Protein AF-A0A843JXL4-F1 (afdb_monomer_lite)

pLDDT: mean 78.59, std 21.65, range [36.47, 98.56]

Foldseek 3Di:
DDDDDDDDPDPPVPVVVVVVVVVVVVVPVVVDDDDDDDPDPPPLPFADPVNLVVLCCVPPVVPLPDADKDKDKDPDWDAAQKWKAFPDDDPVDDGDIDGRNHTWIWMKIGRPVVDDFFDWIKIWTQHRRPRDIDIDIGRHDMDIGDDCCPDPVSVVPPPDDDDDD

Secondary structure (DSSP, 8-state):
-------SSSSSSSSSSSTTTTTHHHHHTTS--------------PPPHHHHHHHHIIIIITT--SS--EEEE-SSPBPTT-EEEESS--TTS----EE-SS-EEEEEEES-TT-SSS--EEEEEEETTT--EEEEEESS-EEEE--S--SHHHHT-TTS-----

Radius of gyration: 29.19 Å; chains: 1; bounding box: 85×47×89 Å

Sequence (165 aa):
MLAKRVGYHRHLLALCAIALTAFFFIILANSVQASDSVNGSLNQTLMTKEDAAQMMIATVAVDINDSSFRMHQYPALIDAGSKVRQAVTDESKASEYLACERQSWLFFIDLSPGAHFAHPAIIALLDAVSGDIKSMDAEWWPVIEVPVFDSTAKRQDPSMIVFER

Structure (mmCIF, N/CA/C/O backbone):
data_AF-A0A843JXL4-F1
#
_entry.id   AF-A0A843JXL4-F1
#
loop_
_atom_site.group_PDB
_atom_site.id
_atom_site.type_symbol
_atom_site.label_atom_id
_atom_site.label_alt_id
_atom_site.label_comp_id
_atom_site.label_asym_id
_atom_site.label_entity_id
_atom_site.label_seq_id
_atom_site.pdbx_PDB_ins_code
_atom_site.Cartn_x
_atom_site.Cartn_y
_atom_site.Cartn_z
_atom_site.occupancy
_atom_site.B_iso_or_equiv
_atom_site.auth_seq_id
_atom_site.auth_comp_id
_atom_site.auth_asym_id
_atom_site.auth_atom_id
_atom_site.pdbx_PDB_model_num
ATOM 1 N N . MET A 1 1 ? 59.464 -12.124 67.707 1.00 44.28 1 MET A N 1
ATOM 2 C CA . MET A 1 1 ? 58.178 -12.282 68.424 1.00 44.28 1 MET A CA 1
ATOM 3 C C . MET A 1 1 ? 57.785 -10.936 69.015 1.00 44.28 1 MET A C 1
ATOM 5 O O . MET A 1 1 ? 58.493 -10.499 69.906 1.00 44.28 1 MET A O 1
ATOM 9 N N . LEU A 1 2 ? 56.733 -10.291 68.487 1.00 36.47 2 LEU A N 1
ATOM 10 C CA . LEU A 1 2 ? 55.736 -9.432 69.165 1.00 36.47 2 LEU A CA 1
ATOM 11 C C . LEU A 1 2 ? 54.936 -8.631 68.109 1.00 36.47 2 LEU A C 1
ATOM 13 O O . LEU A 1 2 ? 55.558 -7.923 67.332 1.00 36.47 2 LEU A O 1
ATOM 17 N N . ALA A 1 3 ? 53.595 -8.754 68.161 1.00 40.97 3 ALA A N 1
ATOM 18 C CA . ALA A 1 3 ? 52.535 -7.723 68.016 1.00 40.97 3 ALA A CA 1
ATOM 19 C C . ALA A 1 3 ? 52.523 -6.770 66.781 1.00 40.97 3 ALA A C 1
ATOM 21 O O . ALA A 1 3 ? 53.557 -6.412 66.257 1.00 40.97 3 ALA A O 1
ATOM 22 N N . LYS A 1 4 ? 51.423 -6.204 66.253 1.00 40.34 4 LYS A N 1
ATOM 23 C CA . LYS A 1 4 ? 49.976 -6.092 66.563 1.00 40.34 4 LYS A CA 1
ATOM 24 C C . LYS A 1 4 ? 49.310 -5.502 65.285 1.00 40.34 4 LYS A C 1
ATOM 26 O O . LYS A 1 4 ? 49.823 -4.534 64.751 1.00 40.34 4 LYS A O 1
ATOM 31 N N . ARG A 1 5 ? 48.315 -6.169 64.683 1.00 43.41 5 ARG A N 1
ATOM 32 C CA . ARG A 1 5 ? 46.873 -5.824 64.521 1.00 43.41 5 ARG A CA 1
ATOM 33 C C . ARG A 1 5 ? 46.458 -4.369 64.152 1.00 43.41 5 ARG A C 1
ATOM 35 O O . ARG A 1 5 ? 46.910 -3.426 64.785 1.00 43.41 5 ARG A O 1
ATOM 42 N N . VAL A 1 6 ? 45.384 -4.304 63.335 1.00 43.50 6 VAL A N 1
ATOM 43 C CA . VAL A 1 6 ? 44.392 -3.209 63.090 1.00 43.50 6 VAL A CA 1
ATOM 44 C C . VAL A 1 6 ? 44.762 -2.260 61.934 1.00 43.50 6 VAL A C 1
ATOM 46 O O . VAL A 1 6 ? 45.876 -1.777 61.889 1.00 43.50 6 VAL A O 1
ATOM 49 N N . GLY A 1 7 ? 43.930 -1.907 60.950 1.00 48.94 7 GLY A N 1
ATOM 50 C CA . GLY A 1 7 ? 42.518 -2.136 60.643 1.00 48.94 7 GLY A CA 1
ATOM 51 C C . GLY A 1 7 ? 42.108 -1.073 59.610 1.00 48.94 7 GLY A C 1
ATOM 52 O O . GLY A 1 7 ? 42.140 0.104 59.931 1.00 48.94 7 GLY A O 1
ATOM 53 N N . TYR A 1 8 ? 41.773 -1.462 58.374 1.00 46.91 8 TYR A N 1
ATOM 54 C CA . TYR A 1 8 ? 41.470 -0.502 57.290 1.00 46.91 8 TYR A CA 1
ATOM 55 C C . TYR A 1 8 ? 40.399 -0.999 56.302 1.00 46.91 8 TYR A C 1
ATOM 57 O O . TYR A 1 8 ? 40.371 -0.601 55.146 1.00 46.91 8 TYR A O 1
ATOM 65 N N . HIS A 1 9 ? 39.486 -1.874 56.740 1.00 47.12 9 HIS A N 1
ATOM 66 C CA . HIS A 1 9 ? 38.485 -2.469 55.837 1.00 47.12 9 HIS A CA 1
ATOM 67 C C . HIS A 1 9 ? 37.020 -2.187 56.175 1.00 47.12 9 HIS A C 1
ATOM 69 O O . HIS A 1 9 ? 36.136 -2.704 55.501 1.00 47.12 9 HIS A O 1
ATOM 75 N N . ARG A 1 10 ? 36.721 -1.344 57.171 1.00 48.38 10 ARG A N 1
ATOM 76 C CA . ARG A 1 10 ? 35.326 -1.138 57.614 1.00 48.38 10 ARG A CA 1
ATOM 77 C C . ARG A 1 10 ? 34.673 0.174 57.174 1.00 48.38 10 ARG A C 1
ATOM 79 O O . ARG A 1 10 ? 33.491 0.343 57.437 1.00 48.38 10 ARG A O 1
ATOM 86 N N . HIS A 1 11 ? 35.376 1.052 56.456 1.00 45.72 11 HIS A N 1
ATOM 87 C CA . HIS A 1 11 ? 34.806 2.337 56.015 1.00 45.72 11 HIS A CA 1
ATOM 88 C C . HIS A 1 11 ? 34.557 2.459 54.506 1.00 45.72 11 HIS A C 1
ATOM 90 O O . HIS A 1 11 ? 33.822 3.350 54.099 1.00 45.72 11 HIS A O 1
ATOM 96 N N . LEU A 1 12 ? 35.071 1.541 53.679 1.00 43.28 12 LEU A N 1
ATOM 97 C CA . LEU A 1 12 ? 34.869 1.606 52.224 1.00 43.28 12 LEU A CA 1
ATOM 98 C C . LEU A 1 12 ? 33.576 0.913 51.747 1.00 43.28 12 LEU A C 1
ATOM 100 O O . LEU A 1 12 ? 33.068 1.223 50.678 1.00 43.28 12 LEU A O 1
ATOM 104 N N . LEU A 1 13 ? 33.003 0.012 52.552 1.00 45.59 13 LEU A N 1
ATOM 105 C CA . LEU A 1 13 ? 31.798 -0.748 52.184 1.00 45.59 13 LEU A CA 1
ATOM 106 C C . LEU A 1 13 ? 30.478 -0.076 52.605 1.00 45.59 13 LEU A C 1
ATOM 108 O O . LEU A 1 13 ? 29.418 -0.479 52.141 1.00 45.59 13 LEU A O 1
ATOM 112 N N . ALA A 1 14 ? 30.521 0.966 53.441 1.00 42.97 14 ALA A N 1
ATOM 113 C CA . ALA A 1 14 ? 29.314 1.634 53.939 1.00 42.97 14 ALA A CA 1
ATOM 114 C C . ALA A 1 14 ? 28.796 2.764 53.023 1.00 42.97 14 ALA A C 1
ATOM 116 O O . ALA A 1 14 ? 27.641 3.156 53.140 1.00 42.97 14 ALA A O 1
ATOM 117 N N . LEU A 1 15 ? 29.615 3.268 52.092 1.00 43.50 15 LEU A N 1
ATOM 118 C CA . LEU A 1 15 ? 29.236 4.366 51.188 1.00 43.50 15 LEU A CA 1
ATOM 119 C C . LEU A 1 15 ? 28.629 3.892 49.857 1.00 43.50 15 LEU A C 1
ATOM 121 O O . LEU A 1 15 ? 27.943 4.662 49.196 1.00 43.50 15 LEU A O 1
ATOM 125 N N . CYS A 1 16 ? 28.811 2.622 49.480 1.00 41.88 16 CYS A N 1
ATOM 126 C CA . CYS A 1 16 ? 28.253 2.078 48.234 1.00 41.88 16 CYS A CA 1
ATOM 127 C C . CYS A 1 16 ? 26.807 1.561 48.385 1.00 41.88 16 CYS A C 1
ATOM 129 O O . CYS A 1 16 ? 26.067 1.501 47.410 1.00 41.88 16 CYS A O 1
ATOM 131 N N . ALA A 1 17 ? 26.366 1.237 49.605 1.00 45.12 17 ALA A N 1
ATOM 132 C CA . ALA A 1 17 ? 25.034 0.671 49.846 1.00 45.12 17 ALA A CA 1
ATOM 133 C C . ALA A 1 17 ? 23.905 1.718 49.956 1.00 45.12 17 ALA A C 1
ATOM 135 O O . ALA A 1 17 ? 22.735 1.356 49.898 1.00 45.12 17 ALA A O 1
ATOM 136 N N . ILE A 1 18 ? 24.234 3.007 50.096 1.00 46.41 18 ILE A N 1
ATOM 137 C CA . ILE A 1 18 ? 23.240 4.088 50.252 1.00 46.41 18 ILE A CA 1
ATOM 138 C C . ILE A 1 18 ? 22.873 4.719 48.894 1.00 46.41 18 ILE A C 1
ATOM 140 O O . ILE A 1 18 ? 21.797 5.289 48.742 1.00 46.41 18 ILE A O 1
ATOM 144 N N . ALA A 1 19 ? 23.714 4.553 47.867 1.00 43.91 19 ALA A N 1
ATOM 145 C CA . ALA A 1 19 ? 23.449 5.088 46.529 1.00 43.91 19 ALA A CA 1
ATOM 146 C C . ALA A 1 19 ? 22.503 4.212 45.680 1.00 43.91 19 ALA A C 1
ATOM 148 O O . ALA A 1 19 ? 21.922 4.710 44.719 1.00 43.91 19 ALA A O 1
ATOM 149 N N . LEU A 1 20 ? 22.304 2.932 46.028 1.00 44.69 20 LEU A N 1
ATOM 150 C CA . LEU A 1 20 ? 21.481 2.009 45.229 1.00 44.69 20 LEU A CA 1
ATOM 151 C C . LEU A 1 20 ? 20.001 1.940 45.648 1.00 44.69 20 LEU A C 1
ATOM 153 O O . LEU A 1 20 ? 19.175 1.453 44.881 1.00 44.69 20 LEU A O 1
ATOM 157 N N . THR A 1 21 ? 19.635 2.441 46.829 1.00 44.91 21 THR A N 1
ATOM 158 C CA . THR A 1 21 ? 18.241 2.433 47.315 1.00 44.91 21 THR A CA 1
ATOM 159 C C . THR A 1 21 ? 17.469 3.706 46.965 1.00 44.91 21 THR A C 1
ATOM 161 O O . THR A 1 21 ? 16.242 3.673 46.914 1.00 44.91 21 THR A O 1
ATOM 164 N N . ALA A 1 22 ? 18.153 4.807 46.637 1.00 46.09 22 ALA A N 1
ATOM 165 C CA . ALA A 1 22 ? 17.511 6.055 46.213 1.00 46.09 22 ALA A CA 1
ATOM 166 C C . ALA A 1 22 ? 17.068 6.051 44.735 1.00 46.09 22 ALA A C 1
ATOM 168 O O . ALA A 1 22 ? 16.175 6.807 44.361 1.00 46.09 22 ALA A O 1
ATOM 169 N N . PHE A 1 23 ? 17.640 5.180 43.896 1.00 41.28 23 PHE A N 1
ATOM 170 C CA . PHE A 1 23 ? 17.297 5.115 42.468 1.00 41.28 23 PHE A CA 1
ATOM 171 C C . PHE A 1 23 ? 16.072 4.227 42.174 1.00 41.28 23 PHE A C 1
ATOM 173 O O . PHE A 1 23 ? 15.391 4.426 41.173 1.00 41.28 23 PHE A O 1
ATOM 180 N N . PHE A 1 24 ? 15.723 3.299 43.074 1.00 39.31 24 PHE A N 1
ATOM 181 C CA . PHE A 1 24 ? 14.544 2.432 42.919 1.00 39.31 24 PHE A CA 1
ATOM 182 C C . PHE A 1 24 ? 13.218 3.097 43.328 1.00 39.31 24 PHE A C 1
ATOM 184 O O . PHE A 1 24 ? 12.161 2.680 42.862 1.00 39.31 24 PHE A O 1
ATOM 191 N N . PHE A 1 25 ? 13.246 4.161 44.138 1.00 40.81 25 PHE A N 1
ATOM 192 C CA . PHE A 1 25 ? 12.027 4.878 44.538 1.00 40.81 25 PHE A CA 1
ATOM 193 C C . PHE A 1 25 ? 11.542 5.912 43.510 1.00 40.81 25 PHE A C 1
ATOM 195 O O . PHE A 1 25 ? 10.355 6.225 43.485 1.00 40.81 25 PHE A O 1
ATOM 202 N N . ILE A 1 26 ? 12.411 6.397 42.616 1.00 46.16 26 ILE A N 1
ATOM 203 C CA . ILE A 1 26 ? 12.017 7.351 41.561 1.00 46.16 26 ILE A CA 1
ATOM 204 C C . ILE A 1 26 ? 11.273 6.643 40.414 1.00 46.16 26 ILE A C 1
ATOM 206 O O . ILE A 1 26 ? 10.419 7.243 39.768 1.00 46.16 26 ILE A O 1
ATOM 210 N N . ILE A 1 27 ? 11.520 5.346 40.203 1.00 45.97 27 ILE A N 1
ATOM 211 C CA . ILE A 1 27 ? 10.854 4.573 39.143 1.00 45.97 27 ILE A CA 1
ATOM 212 C C . ILE A 1 27 ? 9.455 4.092 39.578 1.00 45.97 27 ILE A C 1
ATOM 214 O O . ILE A 1 27 ? 8.599 3.890 38.726 1.00 45.97 27 ILE A O 1
ATOM 218 N N . LEU A 1 28 ? 9.170 3.991 40.885 1.00 44.00 28 LEU A N 1
ATOM 219 C CA . LEU A 1 28 ? 7.871 3.509 41.383 1.00 44.00 28 LEU A CA 1
ATOM 220 C C . LEU A 1 28 ? 6.858 4.623 41.729 1.00 44.00 28 LEU A C 1
ATOM 222 O O . LEU A 1 28 ? 5.665 4.346 41.851 1.00 44.00 28 LEU A O 1
ATOM 226 N N . ALA A 1 29 ? 7.299 5.879 41.860 1.00 42.94 29 ALA A N 1
ATOM 227 C CA . ALA A 1 29 ? 6.431 7.012 42.209 1.00 42.94 29 ALA A CA 1
ATOM 228 C C . ALA A 1 29 ? 5.773 7.714 41.001 1.00 42.94 29 ALA A C 1
ATOM 230 O O . ALA A 1 29 ? 4.858 8.505 41.197 1.00 42.94 29 ALA A O 1
ATOM 231 N N . ASN A 1 30 ? 6.175 7.394 39.765 1.00 42.34 30 ASN A N 1
ATOM 232 C CA . ASN A 1 30 ? 5.493 7.858 38.543 1.00 42.34 30 ASN A CA 1
ATOM 233 C C . ASN A 1 30 ? 4.461 6.850 38.002 1.00 42.34 30 ASN A C 1
ATOM 235 O O . ASN A 1 30 ? 3.868 7.071 36.952 1.00 42.34 30 ASN A O 1
ATOM 239 N N . SER A 1 31 ? 4.237 5.741 38.710 1.00 47.38 31 SER A N 1
ATOM 240 C CA . SER A 1 31 ? 3.348 4.649 38.283 1.00 47.38 31 SER A CA 1
ATOM 241 C C . SER A 1 31 ? 1.955 4.667 38.924 1.00 47.38 31 SER A C 1
ATOM 243 O O . SER A 1 31 ? 1.191 3.728 38.724 1.00 47.38 31 SER A O 1
ATOM 245 N N . VAL A 1 32 ? 1.581 5.711 39.676 1.00 52.12 32 VAL A N 1
ATOM 246 C CA . VAL A 1 32 ? 0.252 5.795 40.311 1.00 52.12 32 VAL A CA 1
ATOM 247 C C . VAL A 1 32 ? -0.307 7.218 40.233 1.00 52.12 32 VAL A C 1
ATOM 249 O O . VAL A 1 32 ? -0.171 7.994 41.169 1.00 52.12 32 VAL A O 1
ATOM 252 N N . GLN A 1 33 ? -0.910 7.539 39.086 1.00 42.84 33 GLN A N 1
ATOM 253 C CA . GLN A 1 33 ? -1.947 8.558 38.822 1.00 42.84 33 GLN A CA 1
ATOM 254 C C . GLN A 1 33 ? -2.137 8.528 37.291 1.00 42.84 33 GLN A C 1
ATOM 256 O O . GLN A 1 33 ? -1.297 9.019 36.555 1.00 42.84 33 GLN A O 1
ATOM 261 N N . ALA A 1 34 ? -3.113 7.833 36.714 1.00 39.53 34 ALA A N 1
ATOM 262 C CA . ALA A 1 34 ? -4.529 8.095 36.884 1.00 39.53 34 ALA A CA 1
ATOM 263 C C . ALA A 1 34 ? -5.363 6.844 36.558 1.00 39.53 34 ALA A C 1
ATOM 265 O O . ALA A 1 34 ? -5.371 6.357 35.430 1.00 39.53 34 ALA A O 1
ATOM 266 N N . SER A 1 35 ? -6.116 6.369 37.542 1.00 49.09 35 SER A N 1
ATOM 267 C CA . SER A 1 35 ? -7.385 5.688 37.313 1.00 49.09 35 SER A CA 1
ATOM 268 C C . SER A 1 35 ? -8.472 6.661 37.754 1.00 49.09 35 SER A C 1
ATOM 270 O O . SER A 1 35 ? -8.553 6.959 38.941 1.00 49.09 35 SER A O 1
ATOM 272 N N . ASP A 1 36 ? -9.209 7.234 36.803 1.00 39.91 36 ASP A N 1
ATOM 273 C CA . ASP A 1 36 ? -10.675 7.212 36.830 1.00 39.91 36 ASP A CA 1
ATOM 274 C C . ASP A 1 36 ? -11.290 7.965 35.644 1.00 39.91 36 ASP A C 1
ATOM 276 O O . ASP A 1 36 ? -11.081 9.156 35.435 1.00 39.91 36 ASP A O 1
ATOM 280 N N . SER A 1 37 ? -12.139 7.219 34.934 1.00 43.12 37 SER A N 1
ATOM 281 C CA . SER A 1 37 ? -13.196 7.647 34.014 1.00 43.12 37 SER A CA 1
ATOM 282 C C . SER A 1 37 ? -12.794 8.451 32.770 1.00 43.12 37 SER A C 1
ATOM 284 O O . SER A 1 37 ? -12.420 9.614 32.830 1.00 43.12 37 SER A O 1
ATOM 286 N N . VAL A 1 38 ? -12.998 7.845 31.601 1.00 39.59 38 VAL A N 1
ATOM 287 C CA . VAL A 1 38 ? -14.091 8.189 30.674 1.00 39.59 38 VAL A CA 1
ATOM 288 C C . VAL A 1 38 ? -14.032 7.173 29.530 1.00 39.59 38 VAL A C 1
ATOM 290 O O . VAL A 1 38 ? -12.974 6.932 28.955 1.00 39.59 38 VAL A O 1
ATOM 293 N N . ASN A 1 39 ? -15.178 6.570 29.203 1.00 44.31 39 ASN A N 1
ATOM 294 C CA . ASN A 1 39 ? -15.440 5.947 27.904 1.00 44.31 39 ASN A CA 1
ATOM 295 C C . ASN A 1 39 ? -15.309 7.020 26.811 1.00 44.31 39 ASN A C 1
ATOM 297 O O . ASN A 1 39 ? -16.295 7.541 26.295 1.00 44.31 39 ASN A O 1
ATOM 301 N N . GLY A 1 40 ? -14.077 7.398 26.507 1.00 37.75 40 GLY A N 1
ATOM 302 C CA . GLY A 1 40 ? -13.717 8.183 25.352 1.00 37.75 40 GLY A CA 1
ATOM 303 C C . GLY A 1 40 ? -13.164 7.192 24.358 1.00 37.75 40 GLY A C 1
ATOM 304 O O . GLY A 1 40 ? -12.042 6.724 24.525 1.00 37.75 40 GLY A O 1
ATOM 305 N N . SER A 1 41 ? -13.943 6.869 23.326 1.00 42.66 41 SER A N 1
ATOM 306 C CA . SER A 1 41 ? -13.329 6.529 22.047 1.00 42.66 41 SER A CA 1
ATOM 307 C C . SER A 1 41 ? -12.326 7.646 21.783 1.00 42.66 41 SER A C 1
ATOM 309 O O . SER A 1 41 ? -12.731 8.785 21.538 1.00 42.66 41 SER A O 1
ATOM 311 N N . LEU A 1 42 ? -11.030 7.370 21.951 1.00 48.22 42 LEU A N 1
ATOM 312 C CA . LEU A 1 42 ? -9.998 8.215 21.383 1.00 48.22 42 LEU A CA 1
ATOM 313 C C . LEU A 1 42 ? -10.256 8.120 19.886 1.00 48.22 42 LEU A C 1
ATOM 315 O O . LEU A 1 42 ? -9.796 7.188 19.233 1.00 48.22 42 LEU A O 1
ATOM 319 N N . ASN A 1 43 ? -11.068 9.037 19.364 1.00 56.34 43 ASN A N 1
ATOM 320 C CA . ASN A 1 43 ? -11.167 9.271 17.940 1.00 56.34 43 ASN A CA 1
ATOM 321 C C . ASN A 1 43 ? -9.796 9.814 17.545 1.00 56.34 43 ASN A C 1
ATOM 323 O O . ASN A 1 43 ? -9.579 11.022 17.513 1.00 56.34 43 ASN A O 1
ATOM 327 N N . GLN A 1 44 ? -8.838 8.905 17.366 1.00 69.19 44 GLN A N 1
ATOM 328 C CA . GLN A 1 44 ? -7.567 9.204 16.746 1.00 69.19 44 GLN A CA 1
ATOM 329 C C . GLN A 1 44 ? -7.913 9.748 15.371 1.00 69.19 44 GLN A C 1
ATOM 331 O O . GLN A 1 44 ? -8.488 9.045 14.540 1.00 69.19 44 GLN A O 1
ATOM 336 N N . THR A 1 45 ? -7.649 11.036 15.179 1.00 88.69 45 THR A N 1
ATOM 337 C CA . THR A 1 45 ? -7.866 11.684 13.895 1.00 88.69 45 THR A CA 1
ATOM 338 C C . THR A 1 45 ? -6.946 11.017 12.889 1.00 88.69 45 THR A C 1
ATOM 340 O O . THR A 1 45 ? -5.726 11.132 12.991 1.00 88.69 45 THR A O 1
ATOM 343 N N . LEU A 1 46 ? -7.540 10.291 11.948 1.00 94.62 46 LEU A N 1
ATOM 344 C CA . LEU A 1 46 ? -6.809 9.692 10.845 1.00 94.62 46 LEU A CA 1
ATOM 345 C C . LEU A 1 46 ? -6.292 10.801 9.934 1.00 94.62 46 LEU A C 1
ATOM 347 O O . LEU A 1 46 ? -7.004 11.768 9.648 1.00 94.62 46 LEU A O 1
ATOM 351 N N . MET A 1 47 ? -5.061 10.636 9.468 1.00 96.44 47 MET A N 1
ATOM 352 C CA . MET A 1 47 ? -4.450 11.501 8.475 1.00 96.44 47 MET A CA 1
ATOM 353 C C . MET A 1 47 ? -5.327 11.562 7.227 1.00 96.44 47 MET A C 1
ATOM 355 O O . MET A 1 47 ? -5.775 10.528 6.719 1.00 96.44 47 MET A O 1
ATOM 359 N N . THR A 1 48 ? -5.561 12.774 6.726 1.00 97.56 48 THR A N 1
ATOM 360 C CA . THR A 1 48 ? -6.316 12.967 5.488 1.00 97.56 48 THR A CA 1
ATOM 361 C C . THR A 1 48 ? -5.542 12.410 4.295 1.00 97.56 48 THR A C 1
ATOM 363 O O . THR A 1 48 ? -4.331 12.178 4.358 1.00 97.56 48 THR A O 1
ATOM 366 N N . LYS A 1 49 ? -6.240 12.201 3.178 1.00 97.50 49 LYS A N 1
ATOM 367 C CA . LYS A 1 49 ? -5.610 11.744 1.940 1.00 97.50 49 LYS A CA 1
ATOM 368 C C . LYS A 1 49 ? -4.554 12.747 1.464 1.00 97.50 49 LYS A C 1
ATOM 370 O O . LYS A 1 49 ? -3.472 12.349 1.036 1.00 97.50 49 LYS A O 1
ATOM 375 N N . GLU A 1 50 ? -4.871 14.033 1.561 1.00 97.94 50 GLU A N 1
ATOM 376 C CA . GLU A 1 50 ? -4.026 15.147 1.146 1.00 97.94 50 GLU A CA 1
ATOM 377 C C . GLU A 1 50 ? -2.774 15.259 2.024 1.00 97.94 50 GLU A C 1
ATOM 379 O O . GLU A 1 50 ? -1.671 15.358 1.488 1.00 97.94 50 GLU A O 1
ATOM 384 N N . ASP A 1 51 ? -2.921 15.163 3.349 1.00 97.69 51 ASP A N 1
ATOM 385 C CA . ASP A 1 51 ? -1.785 15.196 4.280 1.00 97.69 51 ASP A CA 1
ATOM 386 C C . ASP A 1 51 ? -0.859 13.991 4.069 1.00 97.69 51 ASP A C 1
ATOM 388 O O . ASP A 1 51 ? 0.364 14.138 4.048 1.00 97.69 51 ASP A O 1
ATOM 392 N N . ALA A 1 52 ? -1.436 12.811 3.825 1.00 97.62 52 ALA A N 1
ATOM 393 C CA . ALA A 1 52 ? -0.685 11.605 3.494 1.00 97.62 52 ALA A CA 1
ATOM 394 C C . ALA A 1 52 ? 0.117 11.757 2.199 1.00 97.62 52 ALA A C 1
ATOM 396 O O . ALA A 1 52 ? 1.282 11.364 2.139 1.00 97.62 52 ALA A O 1
ATOM 397 N N . ALA A 1 53 ? -0.483 12.354 1.166 1.00 97.06 53 ALA A N 1
ATOM 398 C CA . ALA A 1 53 ? 0.213 12.626 -0.086 1.00 97.06 53 ALA A CA 1
ATOM 399 C C . ALA A 1 53 ? 1.379 13.603 0.120 1.00 97.06 53 ALA A C 1
ATOM 401 O O . ALA A 1 53 ? 2.481 13.345 -0.361 1.00 97.06 53 ALA A O 1
ATOM 402 N N . GLN A 1 54 ? 1.163 14.692 0.866 1.00 96.25 54 GLN A N 1
ATOM 403 C CA . GLN A 1 54 ? 2.220 15.661 1.168 1.00 96.25 54 GLN A CA 1
ATOM 404 C C . GLN A 1 54 ? 3.364 15.029 1.963 1.00 96.25 54 GLN A C 1
ATOM 406 O O . GLN A 1 54 ? 4.529 15.264 1.646 1.00 96.25 54 GLN A O 1
ATOM 411 N N . MET A 1 55 ? 3.045 14.185 2.946 1.00 95.56 55 MET A N 1
ATOM 412 C CA . MET A 1 55 ? 4.049 13.463 3.720 1.00 95.56 55 MET A CA 1
ATOM 413 C C . MET A 1 55 ? 4.890 12.547 2.830 1.00 95.56 55 MET A C 1
ATOM 415 O O . MET A 1 55 ? 6.111 12.638 2.871 1.00 95.56 55 MET A O 1
ATOM 419 N N . MET A 1 56 ? 4.262 11.721 1.988 1.00 95.12 56 MET A N 1
ATOM 420 C CA . MET A 1 56 ? 4.988 10.810 1.093 1.00 95.12 56 MET A CA 1
ATOM 421 C C . MET A 1 56 ? 5.843 11.541 0.058 1.00 95.12 56 MET A C 1
ATOM 423 O O . MET A 1 56 ? 6.932 11.080 -0.275 1.00 95.12 56 MET A O 1
ATOM 427 N N . ILE A 1 57 ? 5.392 12.693 -0.442 1.00 92.62 57 ILE A N 1
ATOM 428 C CA . ILE A 1 57 ? 6.213 13.541 -1.316 1.00 92.62 57 ILE A CA 1
ATOM 429 C C . ILE A 1 57 ? 7.431 14.062 -0.542 1.00 92.62 57 ILE A C 1
ATOM 431 O O . ILE A 1 57 ? 8.551 13.983 -1.038 1.00 92.62 57 ILE A O 1
ATOM 435 N N . ALA A 1 58 ? 7.239 14.558 0.680 1.00 90.69 58 ALA A N 1
ATOM 436 C CA . ALA A 1 58 ? 8.328 15.102 1.486 1.00 90.69 58 ALA A CA 1
ATOM 437 C C . ALA A 1 58 ? 9.355 14.045 1.929 1.00 90.69 58 ALA A C 1
ATOM 439 O O . ALA A 1 58 ? 10.520 14.387 2.108 1.00 90.69 58 ALA A O 1
ATOM 440 N N . THR A 1 59 ? 8.940 12.788 2.117 1.00 88.94 59 THR A N 1
ATOM 441 C CA . THR A 1 59 ? 9.813 11.712 2.615 1.00 88.94 59 THR A CA 1
ATOM 442 C C . THR A 1 59 ? 10.404 10.846 1.511 1.00 88.94 59 THR A C 1
ATOM 444 O O . THR A 1 59 ? 11.575 10.508 1.586 1.00 88.94 59 THR A O 1
ATOM 447 N N . VAL A 1 60 ? 9.625 10.476 0.491 1.00 82.56 60 VAL A N 1
ATOM 448 C CA . VAL A 1 60 ? 10.047 9.496 -0.525 1.00 82.56 60 VAL A CA 1
ATOM 449 C C . VAL A 1 60 ? 10.518 10.171 -1.808 1.00 82.56 60 VAL A C 1
ATOM 451 O O . VAL A 1 60 ? 11.499 9.733 -2.401 1.00 82.56 60 VAL A O 1
ATOM 454 N N . ALA A 1 61 ? 9.862 11.247 -2.254 1.00 76.44 61 ALA A N 1
ATOM 455 C CA . ALA A 1 61 ? 10.231 11.880 -3.526 1.00 76.44 61 ALA A CA 1
ATOM 456 C C . ALA A 1 61 ? 11.571 12.629 -3.467 1.00 76.44 61 ALA A C 1
ATOM 458 O O . ALA A 1 61 ? 12.192 12.833 -4.506 1.00 76.44 61 ALA A O 1
ATOM 459 N N . VAL A 1 62 ? 12.013 13.037 -2.274 1.00 72.69 62 VAL A N 1
ATOM 460 C CA . VAL A 1 62 ? 13.279 13.764 -2.081 1.00 72.69 62 VAL A CA 1
ATOM 461 C C . VAL A 1 62 ? 14.496 12.864 -2.318 1.00 72.69 62 VAL A C 1
ATOM 463 O O . VAL A 1 62 ? 15.519 13.344 -2.800 1.00 72.69 62 VAL A O 1
ATOM 466 N N . ASP A 1 63 ? 14.370 11.565 -2.043 1.00 74.50 63 ASP A N 1
ATOM 467 C CA . ASP A 1 63 ? 15.477 10.606 -2.130 1.00 74.50 63 ASP A CA 1
ATOM 468 C C . ASP A 1 63 ? 15.595 9.936 -3.515 1.00 74.50 63 ASP A C 1
ATOM 470 O O . ASP A 1 63 ? 16.609 9.305 -3.826 1.00 74.50 63 ASP A O 1
ATOM 474 N N . ILE A 1 64 ? 14.588 10.091 -4.385 1.00 78.25 64 ILE A N 1
ATOM 475 C CA . ILE A 1 64 ? 14.597 9.546 -5.750 1.00 78.25 64 ILE A CA 1
ATOM 476 C C . ILE A 1 64 ? 15.340 10.531 -6.663 1.00 78.25 64 ILE A C 1
ATOM 478 O O . ILE A 1 64 ? 14.765 11.467 -7.215 1.00 78.25 64 ILE A O 1
ATOM 482 N N . ASN A 1 65 ? 16.654 10.325 -6.780 1.00 66.12 65 ASN A N 1
ATOM 483 C CA . ASN A 1 65 ? 17.589 11.300 -7.351 1.00 66.12 65 ASN A CA 1
ATOM 484 C C . ASN A 1 65 ? 17.804 11.189 -8.878 1.00 66.12 65 ASN A C 1
ATOM 486 O O . ASN A 1 65 ? 18.504 12.018 -9.449 1.00 66.12 65 ASN A O 1
ATOM 490 N N . ASP A 1 66 ? 17.230 10.190 -9.557 1.00 60.84 66 ASP A N 1
ATOM 491 C CA . ASP A 1 66 ? 17.350 10.032 -11.012 1.00 60.84 66 ASP A CA 1
ATOM 492 C C . ASP A 1 66 ? 16.135 9.301 -11.605 1.00 60.84 66 ASP A C 1
ATOM 494 O O . ASP A 1 66 ? 15.613 8.363 -11.005 1.00 60.84 66 ASP A O 1
ATOM 498 N N . SER A 1 67 ? 15.745 9.705 -12.821 1.00 63.66 67 SER A N 1
ATOM 499 C CA . SER A 1 67 ? 14.603 9.253 -13.644 1.00 63.66 67 SER A CA 1
ATOM 500 C C . SER A 1 67 ? 13.196 9.745 -13.254 1.00 63.66 67 SER A C 1
ATOM 502 O O . SER A 1 67 ? 12.863 10.001 -12.100 1.00 63.66 67 SER A O 1
ATOM 504 N N . SER A 1 68 ? 12.356 9.956 -14.276 1.00 81.88 68 SER A N 1
ATOM 505 C CA . SER A 1 68 ? 10.948 10.310 -14.095 1.00 81.88 68 SER A CA 1
ATOM 506 C C . SER A 1 68 ? 10.235 9.177 -13.361 1.00 81.88 68 SER A C 1
ATOM 508 O O . SER A 1 68 ? 10.112 8.092 -13.923 1.00 81.88 68 SER A O 1
ATOM 510 N N . PHE A 1 69 ? 9.726 9.432 -12.161 1.00 91.31 69 PHE A N 1
ATOM 511 C CA . PHE A 1 69 ? 8.869 8.489 -11.448 1.00 91.31 69 PHE A CA 1
ATOM 512 C C . PHE A 1 69 ? 7.415 8.974 -11.455 1.00 91.31 69 PHE A C 1
ATOM 514 O O . PHE A 1 69 ? 7.121 10.147 -11.716 1.00 91.31 69 PHE A O 1
ATOM 521 N N . ARG A 1 70 ? 6.485 8.069 -11.156 1.00 93.56 70 ARG A N 1
ATOM 522 C CA . ARG A 1 70 ? 5.080 8.400 -10.920 1.00 93.56 70 ARG A CA 1
ATOM 523 C C . ARG A 1 70 ? 4.613 7.773 -9.615 1.00 93.56 70 ARG A C 1
ATOM 525 O O . ARG A 1 70 ? 4.674 6.564 -9.441 1.00 93.56 70 ARG A O 1
ATOM 532 N N . MET A 1 71 ? 4.109 8.601 -8.707 1.00 95.00 71 MET A N 1
ATOM 533 C CA . MET A 1 71 ? 3.518 8.143 -7.452 1.00 95.00 71 MET A CA 1
ATOM 534 C C . MET A 1 71 ? 1.993 8.126 -7.567 1.00 95.00 71 MET A C 1
ATOM 536 O O . MET A 1 71 ? 1.365 9.133 -7.893 1.00 95.00 71 MET A O 1
ATOM 540 N N . HIS A 1 72 ? 1.398 6.974 -7.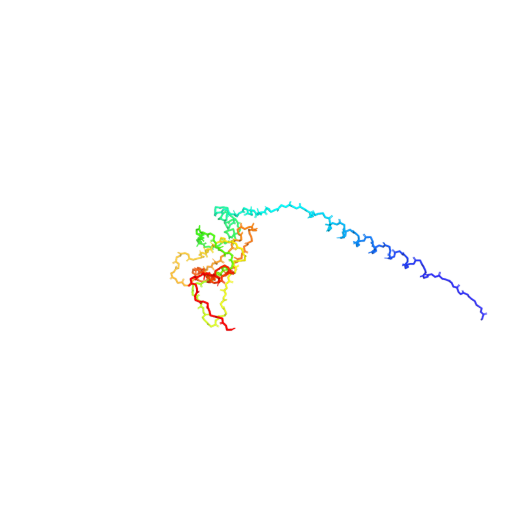282 1.00 97.19 72 HIS A N 1
ATOM 541 C CA . HIS A 1 72 ? -0.040 6.759 -7.238 1.00 97.19 72 HIS A CA 1
ATOM 542 C C . HIS A 1 72 ? -0.474 6.526 -5.796 1.00 97.19 72 HIS A C 1
ATOM 544 O O . HIS A 1 72 ? 0.044 5.629 -5.140 1.00 97.19 72 HIS A O 1
ATOM 550 N N . GLN A 1 73 ? -1.458 7.285 -5.321 1.00 98.25 73 GLN A N 1
ATOM 551 C CA . GLN A 1 73 ? -2.099 7.043 -4.030 1.00 98.25 73 GLN A CA 1
ATOM 552 C C . GLN A 1 73 ? -3.435 6.330 -4.247 1.00 98.25 73 GLN A C 1
ATOM 554 O O . GLN A 1 73 ? -4.292 6.817 -4.993 1.00 98.25 73 GLN A O 1
ATOM 559 N N . TYR A 1 74 ? -3.631 5.194 -3.579 1.00 98.12 74 TYR A N 1
ATOM 560 C CA . TYR A 1 74 ? -4.920 4.509 -3.562 1.00 98.12 74 TYR A CA 1
ATOM 561 C C . TYR A 1 74 ? -5.978 5.415 -2.897 1.00 98.12 74 TYR A C 1
ATOM 563 O O . TYR A 1 74 ? -5.694 6.038 -1.873 1.00 98.12 74 TYR A O 1
ATOM 571 N N . PRO A 1 75 ? -7.190 5.566 -3.467 1.00 97.19 75 PRO A N 1
ATOM 572 C CA . PRO A 1 75 ? -8.111 6.626 -3.058 1.00 97.19 75 PRO A CA 1
ATOM 573 C C . PRO A 1 75 ? -8.765 6.427 -1.686 1.00 97.19 75 PRO A C 1
ATOM 575 O O . PRO A 1 75 ? -9.368 7.378 -1.194 1.00 97.19 75 PRO A O 1
ATOM 578 N N . ALA A 1 76 ? -8.670 5.238 -1.089 1.00 96.50 76 ALA A N 1
ATOM 579 C CA . ALA A 1 76 ? -9.288 4.903 0.189 1.00 96.50 76 ALA A CA 1
ATOM 580 C C . ALA A 1 76 ? -8.249 4.406 1.202 1.00 96.50 76 ALA A C 1
ATOM 582 O O . ALA A 1 76 ? -7.185 3.914 0.825 1.00 96.50 76 ALA A O 1
ATOM 583 N N . LEU A 1 77 ? -8.587 4.503 2.487 1.00 96.62 77 LEU A N 1
ATOM 584 C CA . LEU A 1 77 ? -7.834 3.831 3.540 1.00 96.62 77 LEU A CA 1
ATOM 585 C C . LEU A 1 77 ? -7.960 2.316 3.385 1.00 96.62 77 LEU A C 1
ATOM 587 O O . LEU A 1 77 ? -9.028 1.798 3.060 1.00 96.62 77 LEU A O 1
ATOM 591 N N . ILE A 1 78 ? -6.861 1.619 3.640 1.00 95.75 78 ILE A N 1
ATOM 592 C CA . ILE A 1 78 ? -6.840 0.167 3.764 1.00 95.75 78 ILE A CA 1
ATOM 593 C C . ILE A 1 78 ? -7.086 -0.189 5.221 1.00 95.75 78 ILE A C 1
ATOM 595 O O . ILE A 1 78 ? -6.452 0.378 6.109 1.00 95.75 78 ILE A O 1
ATOM 599 N N . ASP A 1 79 ? -7.979 -1.144 5.455 1.00 93.19 79 ASP A N 1
ATOM 600 C CA . ASP A 1 79 ? -8.320 -1.595 6.797 1.00 93.19 79 ASP A CA 1
ATOM 601 C C . ASP A 1 79 ? -7.180 -2.364 7.466 1.00 93.19 79 ASP A C 1
ATOM 603 O O . ASP A 1 79 ? -6.415 -3.095 6.824 1.00 93.19 79 ASP A O 1
ATOM 607 N N . ALA A 1 80 ? -7.116 -2.236 8.791 1.00 91.81 80 ALA A N 1
ATOM 608 C CA . ALA A 1 80 ? -6.239 -3.049 9.618 1.00 91.81 80 ALA A CA 1
ATOM 609 C C . ALA A 1 80 ? -6.511 -4.550 9.392 1.00 91.81 80 ALA A C 1
ATOM 611 O O . ALA A 1 80 ? -7.650 -4.971 9.198 1.00 91.81 80 ALA A O 1
ATOM 612 N N . GLY A 1 81 ? -5.460 -5.365 9.420 1.00 90.94 81 GLY A N 1
ATOM 613 C CA . GLY A 1 81 ? -5.508 -6.796 9.119 1.00 90.94 81 GLY A CA 1
ATOM 614 C C . GLY A 1 81 ? -5.384 -7.138 7.631 1.00 90.94 81 GLY A C 1
ATOM 615 O O . GLY A 1 81 ? -5.150 -8.304 7.306 1.00 90.94 81 GLY A O 1
ATOM 616 N N . SER A 1 82 ? -5.482 -6.153 6.732 1.00 94.12 82 SER A N 1
ATOM 617 C CA . SER A 1 82 ? -5.209 -6.360 5.306 1.00 94.12 82 SER A CA 1
ATOM 618 C C . SER A 1 82 ? -3.729 -6.655 5.056 1.00 94.12 82 SER A C 1
ATOM 620 O O . SER A 1 82 ? -2.847 -6.234 5.811 1.00 94.12 82 SER A O 1
ATOM 622 N N . LYS A 1 83 ? -3.449 -7.351 3.956 1.00 95.56 83 LYS A N 1
ATOM 623 C CA . LYS A 1 83 ? -2.099 -7.539 3.422 1.00 95.56 83 LYS A CA 1
ATOM 624 C C . LYS A 1 83 ? -2.007 -6.888 2.055 1.00 95.56 83 LYS A C 1
ATOM 626 O O . LYS A 1 83 ? -2.950 -6.956 1.274 1.00 95.56 83 LYS A O 1
ATOM 631 N N . VAL A 1 84 ? -0.868 -6.285 1.752 1.00 97.25 84 VAL A N 1
ATOM 632 C CA . VAL A 1 84 ? -0.577 -5.754 0.422 1.00 97.25 84 VAL A CA 1
ATOM 633 C C . VAL A 1 84 ? 0.642 -6.464 -0.133 1.00 97.25 84 VAL A C 1
ATOM 635 O O . VAL A 1 84 ? 1.675 -6.525 0.523 1.00 97.25 84 VAL A O 1
ATOM 638 N N . ARG A 1 85 ? 0.528 -6.986 -1.348 1.00 95.88 85 ARG A N 1
ATOM 639 C CA . ARG A 1 85 ? 1.624 -7.623 -2.090 1.00 95.88 85 ARG A CA 1
ATOM 640 C C . ARG A 1 85 ? 1.658 -7.113 -3.522 1.00 95.88 85 ARG A C 1
ATOM 642 O O . ARG A 1 85 ? 0.729 -6.437 -3.951 1.00 95.88 85 ARG A O 1
ATOM 649 N N . GLN A 1 86 ? 2.683 -7.466 -4.283 1.00 95.94 86 GLN A N 1
ATOM 650 C CA . GLN A 1 86 ? 2.647 -7.281 -5.734 1.00 95.94 86 GLN A CA 1
ATOM 651 C C . GLN A 1 86 ? 1.746 -8.323 -6.421 1.00 95.94 86 GLN A C 1
ATOM 653 O O . GLN A 1 86 ? 1.505 -9.414 -5.891 1.00 95.94 86 GLN A O 1
ATOM 658 N N . ALA A 1 87 ? 1.228 -7.980 -7.601 1.00 93.44 87 ALA A N 1
ATOM 659 C CA . ALA A 1 87 ? 0.268 -8.808 -8.328 1.00 93.44 87 ALA A CA 1
ATOM 660 C C . ALA A 1 87 ? 0.846 -10.126 -8.843 1.00 93.44 87 ALA A C 1
ATOM 662 O O . ALA A 1 87 ? 0.204 -11.168 -8.697 1.00 93.44 87 ALA A O 1
ATOM 663 N N . VAL A 1 88 ? 2.043 -10.071 -9.428 1.00 91.88 88 VAL A N 1
ATOM 664 C CA . VAL A 1 88 ? 2.746 -11.244 -9.945 1.00 91.88 88 VAL A CA 1
ATOM 665 C C . VAL A 1 88 ? 3.808 -11.639 -8.934 1.00 91.88 88 VAL A C 1
ATOM 667 O O . VAL A 1 88 ? 4.691 -10.852 -8.605 1.00 91.88 88 VAL A O 1
ATOM 670 N N . THR A 1 89 ? 3.702 -12.862 -8.433 1.00 84.62 89 THR A N 1
ATOM 671 C CA . THR A 1 89 ? 4.648 -13.447 -7.485 1.00 84.62 89 THR A CA 1
ATOM 672 C C . THR A 1 89 ? 5.269 -14.687 -8.099 1.00 84.62 89 THR A C 1
ATOM 674 O O . THR A 1 89 ? 4.579 -15.488 -8.727 1.00 84.62 89 THR A O 1
ATOM 677 N N . ASP A 1 90 ? 6.566 -14.864 -7.888 1.00 83.50 90 ASP A N 1
ATOM 678 C CA . ASP A 1 90 ? 7.238 -16.124 -8.176 1.00 83.50 90 ASP A CA 1
ATOM 679 C C . ASP A 1 90 ? 6.781 -17.174 -7.154 1.00 83.50 90 ASP A C 1
ATOM 681 O O . ASP A 1 90 ? 7.116 -17.076 -5.974 1.00 83.50 90 ASP A O 1
ATOM 685 N N . GLU A 1 91 ? 6.006 -18.168 -7.597 1.00 79.31 91 GLU A N 1
ATOM 686 C CA . GLU A 1 91 ? 5.478 -19.241 -6.738 1.00 79.31 91 GLU A CA 1
ATOM 687 C C . GLU A 1 91 ? 6.583 -20.087 -6.085 1.00 79.31 91 GLU A C 1
ATOM 689 O O . GLU A 1 91 ? 6.328 -20.793 -5.109 1.00 79.31 91 GLU A O 1
ATOM 694 N N . SER A 1 92 ? 7.819 -20.017 -6.594 1.00 81.56 92 SER A N 1
ATOM 695 C CA . SER A 1 92 ? 8.966 -20.697 -5.991 1.00 81.56 92 SER A CA 1
ATOM 696 C C . SER A 1 92 ? 9.554 -19.956 -4.783 1.00 81.56 92 SER A C 1
ATOM 698 O O . SER A 1 92 ? 10.367 -20.527 -4.051 1.00 81.56 92 SER A O 1
ATOM 700 N N . LYS A 1 93 ? 9.143 -18.703 -4.541 1.00 79.19 93 LYS A N 1
ATOM 701 C CA . LYS A 1 93 ? 9.611 -17.866 -3.430 1.00 79.19 93 LYS A CA 1
ATOM 702 C C . LYS A 1 93 ? 8.533 -17.712 -2.363 1.00 79.19 93 LYS A C 1
ATOM 704 O O . LYS A 1 93 ? 7.336 -17.790 -2.625 1.00 79.19 93 LYS A O 1
ATOM 709 N N . ALA A 1 94 ? 8.971 -17.461 -1.130 1.00 78.25 94 ALA A N 1
ATOM 710 C CA . ALA A 1 94 ? 8.053 -17.069 -0.069 1.00 78.25 94 ALA A CA 1
ATOM 711 C C . ALA A 1 94 ? 7.340 -15.770 -0.472 1.00 78.25 94 ALA A C 1
ATOM 713 O O . ALA A 1 94 ? 7.987 -14.825 -0.923 1.00 78.25 94 ALA A O 1
ATOM 714 N N . SER A 1 95 ? 6.016 -15.732 -0.315 1.00 77.25 95 SER A N 1
ATOM 715 C CA . SER A 1 95 ? 5.235 -14.548 -0.667 1.00 77.25 95 SER A CA 1
ATOM 716 C C . SER A 1 95 ? 5.587 -13.398 0.274 1.00 77.25 95 SER A C 1
ATOM 718 O O . SER A 1 95 ? 5.295 -13.455 1.469 1.00 77.25 95 SER A O 1
ATOM 720 N N . GLU A 1 96 ? 6.185 -12.350 -0.277 1.00 91.56 96 GLU A N 1
ATOM 721 C CA . GLU A 1 96 ? 6.430 -11.099 0.429 1.00 91.56 96 GLU A CA 1
ATOM 722 C C . GLU A 1 96 ? 5.160 -10.242 0.436 1.00 91.56 96 GLU A C 1
ATOM 724 O O . GLU A 1 96 ? 4.420 -10.184 -0.552 1.00 91.56 96 GLU A O 1
ATOM 729 N N . TYR A 1 97 ? 4.869 -9.627 1.580 1.00 95.19 97 TYR A N 1
ATOM 730 C CA . TYR A 1 97 ? 3.739 -8.724 1.740 1.00 95.19 97 TYR A CA 1
ATOM 731 C C . TYR A 1 97 ? 4.002 -7.714 2.856 1.00 95.19 97 TYR A C 1
ATOM 733 O O . TYR A 1 97 ? 4.693 -7.999 3.835 1.00 95.19 97 TYR A O 1
ATOM 741 N N . LEU A 1 98 ? 3.354 -6.558 2.749 1.00 96.75 98 LEU A N 1
ATOM 742 C CA . LEU A 1 98 ? 3.235 -5.574 3.814 1.00 96.75 98 LEU A CA 1
ATOM 743 C C . LEU A 1 98 ? 1.926 -5.808 4.573 1.00 96.75 98 LEU A C 1
ATOM 745 O O . LEU A 1 98 ? 0.856 -5.906 3.971 1.00 96.75 98 LEU A O 1
ATOM 749 N N . ALA A 1 99 ? 2.001 -5.915 5.898 1.00 94.81 99 ALA A N 1
ATOM 750 C CA . ALA A 1 99 ? 0.824 -6.038 6.754 1.00 94.81 99 ALA A CA 1
ATOM 751 C C . ALA A 1 99 ? 0.324 -4.655 7.197 1.00 94.81 99 ALA A C 1
ATOM 753 O O . ALA A 1 99 ? 1.093 -3.865 7.752 1.00 94.81 99 ALA A O 1
ATOM 754 N N . CYS A 1 100 ? -0.972 -4.394 7.028 1.00 94.06 100 CYS A N 1
ATOM 755 C CA . CYS A 1 100 ? -1.634 -3.225 7.599 1.00 94.06 100 CYS A CA 1
ATOM 756 C C . CYS A 1 100 ? -1.974 -3.508 9.069 1.00 94.06 100 CYS A C 1
ATOM 758 O O . CYS A 1 100 ? -3.017 -4.077 9.374 1.00 94.06 100 CYS A O 1
ATOM 760 N N . GLU A 1 101 ? -1.095 -3.150 10.003 1.00 91.75 101 GLU A N 1
ATOM 761 C CA . GLU A 1 101 ? -1.365 -3.302 11.449 1.00 91.75 101 GLU A CA 1
ATOM 762 C C . GLU A 1 101 ? -2.474 -2.357 11.936 1.00 91.75 101 GLU A C 1
ATOM 764 O O . GLU A 1 101 ? -3.207 -2.672 12.873 1.00 91.75 101 GLU A O 1
ATOM 769 N N . ARG A 1 102 ? -2.610 -1.208 11.271 1.00 93.06 102 ARG A N 1
ATOM 770 C CA . ARG A 1 102 ? -3.650 -0.195 11.472 1.00 93.06 102 ARG A CA 1
ATOM 771 C C . ARG A 1 102 ? -4.189 0.250 10.115 1.00 93.06 102 ARG A C 1
ATOM 773 O O . ARG A 1 102 ? -3.748 -0.249 9.081 1.00 93.06 102 ARG A O 1
ATOM 780 N N . GLN A 1 103 ? -5.155 1.168 10.124 1.00 95.75 103 GLN A N 1
ATOM 781 C CA . GLN A 1 103 ? -5.605 1.785 8.883 1.00 95.75 103 GLN A CA 1
ATOM 782 C C . GLN A 1 103 ? -4.453 2.546 8.222 1.00 95.75 103 GLN A C 1
ATOM 784 O O . GLN A 1 103 ? -3.753 3.320 8.879 1.00 95.75 103 GLN A O 1
ATOM 789 N N . SER A 1 104 ? -4.248 2.310 6.929 1.00 97.94 104 SER A N 1
ATOM 790 C CA . SER A 1 104 ? -3.087 2.826 6.201 1.00 97.94 104 SER A CA 1
ATOM 791 C C . SER A 1 104 ? -3.461 3.381 4.833 1.00 97.94 104 SER A C 1
ATOM 793 O O . SER A 1 104 ? -4.377 2.890 4.173 1.00 97.94 104 SER A O 1
ATOM 795 N N . TRP A 1 105 ? -2.707 4.376 4.378 1.00 98.50 105 TRP A N 1
ATOM 796 C CA . TRP A 1 105 ? -2.726 4.843 2.996 1.00 98.50 105 TRP A CA 1
ATOM 797 C C . TRP A 1 105 ? -1.739 4.031 2.157 1.00 98.50 105 TRP A C 1
ATOM 799 O O . TRP A 1 105 ? -0.590 3.848 2.554 1.00 98.50 105 TRP A O 1
ATOM 809 N N . LEU A 1 106 ? -2.180 3.560 0.990 1.00 98.56 106 LEU A N 1
ATOM 810 C CA . LEU A 1 106 ? -1.348 2.806 0.051 1.00 98.56 106 LEU A CA 1
ATOM 811 C C . LEU A 1 106 ? -0.825 3.702 -1.065 1.00 98.56 106 LEU A C 1
ATOM 813 O O . LEU A 1 106 ? -1.590 4.422 -1.712 1.00 98.56 106 LEU A O 1
ATOM 817 N N . PHE A 1 107 ? 0.469 3.566 -1.331 1.00 98.25 107 PHE A N 1
ATOM 818 C CA . PHE A 1 107 ? 1.167 4.215 -2.423 1.00 98.25 107 PHE A CA 1
ATOM 819 C C . PHE A 1 107 ? 1.852 3.181 -3.318 1.00 98.25 107 PHE A C 1
ATOM 821 O O . PHE A 1 107 ? 2.445 2.213 -2.842 1.00 98.25 107 PHE A O 1
ATOM 828 N N . PHE A 1 108 ? 1.779 3.416 -4.624 1.00 97.62 108 PHE A N 1
ATOM 829 C CA . PHE A 1 108 ? 2.547 2.711 -5.643 1.00 97.62 108 PHE A CA 1
ATOM 830 C C . PHE A 1 108 ? 3.451 3.722 -6.343 1.00 97.62 108 PHE A C 1
ATOM 832 O O . PHE A 1 108 ? 2.963 4.679 -6.947 1.00 97.62 108 PHE A O 1
ATOM 839 N N . ILE A 1 109 ? 4.760 3.538 -6.214 1.00 95.69 109 ILE A N 1
ATOM 840 C CA . ILE A 1 109 ? 5.775 4.388 -6.823 1.00 95.69 109 ILE A CA 1
ATOM 841 C C . ILE A 1 109 ? 6.356 3.634 -8.014 1.00 95.69 109 ILE A C 1
ATOM 843 O O . ILE A 1 109 ? 7.136 2.703 -7.851 1.00 95.69 109 ILE A O 1
ATOM 847 N N . ASP A 1 110 ? 5.954 4.044 -9.208 1.00 94.56 110 ASP A N 1
ATOM 848 C CA . ASP A 1 110 ? 6.462 3.541 -10.477 1.00 94.56 110 ASP A CA 1
ATOM 849 C C . ASP A 1 110 ? 7.750 4.299 -10.830 1.00 94.56 110 ASP A C 1
ATOM 851 O O . ASP A 1 110 ? 7.714 5.506 -11.095 1.00 94.56 110 ASP A O 1
ATOM 855 N N . LEU A 1 111 ? 8.891 3.604 -10.796 1.00 93.50 111 LEU A N 1
ATOM 856 C CA . LEU A 1 111 ? 10.207 4.179 -11.099 1.00 93.50 111 LEU A CA 1
ATOM 857 C C . LEU A 1 111 ? 10.541 4.098 -12.598 1.00 93.50 111 LEU A C 1
ATOM 859 O O . LEU A 1 111 ? 11.639 4.455 -13.017 1.00 93.50 111 LEU A O 1
ATOM 863 N N . SER A 1 112 ? 9.632 3.591 -13.432 1.00 93.06 112 SER A N 1
ATOM 864 C CA . SER A 1 112 ? 9.805 3.463 -14.880 1.00 93.06 112 SER A CA 1
ATOM 865 C C . SER A 1 112 ? 8.458 3.564 -15.616 1.00 93.06 112 SER A C 1
ATOM 867 O O . SER A 1 112 ? 8.094 2.644 -16.346 1.00 93.06 112 SER A O 1
ATOM 869 N N . PRO A 1 113 ? 7.747 4.710 -15.549 1.00 89.75 113 PRO A N 1
ATOM 870 C CA . PRO A 1 113 ? 6.355 4.853 -16.002 1.00 89.75 113 PRO A CA 1
ATOM 871 C C . PRO A 1 113 ? 6.115 4.736 -17.515 1.00 89.75 113 PRO A C 1
ATOM 873 O O . PRO A 1 113 ? 4.988 4.903 -17.986 1.00 89.75 113 PRO A O 1
ATOM 876 N N . GLY A 1 114 ? 7.167 4.477 -18.295 1.00 89.75 114 GLY A N 1
ATOM 877 C CA . GLY A 1 114 ? 7.088 4.097 -19.707 1.00 89.75 114 GLY A CA 1
ATOM 878 C C . GLY A 1 114 ? 7.170 2.586 -19.955 1.00 89.75 114 GLY A C 1
ATOM 879 O O . GLY A 1 114 ? 7.040 2.158 -21.099 1.00 89.75 114 GLY A O 1
ATOM 880 N N . ALA A 1 115 ? 7.412 1.775 -18.925 1.00 90.94 115 ALA A N 1
ATOM 881 C CA . ALA A 1 115 ? 7.494 0.328 -19.037 1.00 90.94 115 ALA A CA 1
ATOM 882 C C . ALA A 1 115 ? 6.096 -0.311 -19.095 1.00 90.94 115 ALA A C 1
ATOM 884 O O . ALA A 1 115 ? 5.126 0.176 -18.517 1.00 90.94 115 ALA A O 1
ATOM 885 N N . HIS A 1 116 ? 5.994 -1.436 -19.807 1.00 89.50 116 HIS A N 1
ATOM 886 C CA . HIS A 1 116 ? 4.742 -2.192 -19.983 1.00 89.50 116 HIS A CA 1
ATOM 887 C C . HIS A 1 116 ? 4.803 -3.620 -19.413 1.00 89.50 116 HIS A C 1
ATOM 889 O O . HIS A 1 116 ? 3.859 -4.390 -19.562 1.00 89.50 116 HIS A O 1
ATOM 895 N N . PHE A 1 117 ? 5.916 -3.972 -18.770 1.00 92.75 117 PHE A N 1
ATOM 896 C CA . PHE A 1 117 ? 6.193 -5.274 -18.152 1.00 92.75 117 PHE A CA 1
ATOM 897 C C . PHE A 1 117 ? 6.833 -5.054 -16.781 1.00 92.75 117 PHE A C 1
ATOM 899 O O . PHE A 1 117 ? 6.969 -3.901 -16.392 1.00 92.75 117 PHE A O 1
ATOM 906 N N . ALA A 1 118 ? 7.242 -6.118 -16.082 1.00 93.88 118 ALA A N 1
ATOM 907 C CA . ALA A 1 118 ? 7.996 -6.043 -14.828 1.00 93.88 118 ALA A CA 1
ATOM 908 C C . ALA A 1 118 ? 9.070 -4.943 -14.878 1.00 93.88 118 ALA A C 1
ATOM 910 O O . ALA A 1 118 ? 9.921 -4.942 -15.773 1.00 93.88 118 ALA A O 1
ATOM 911 N N . HIS A 1 119 ? 9.004 -3.993 -13.953 1.00 93.62 119 HIS A N 1
ATOM 912 C CA . HIS A 1 119 ? 9.936 -2.872 -13.876 1.00 93.62 119 HIS A CA 1
ATOM 913 C C . HIS A 1 119 ? 10.065 -2.396 -12.433 1.00 93.62 119 HIS A C 1
ATOM 915 O O . HIS A 1 119 ? 9.122 -2.579 -11.669 1.00 93.62 119 HIS A O 1
ATOM 921 N N . PRO A 1 120 ? 11.189 -1.760 -12.058 1.00 94.56 120 PRO A N 1
ATOM 922 C CA . PRO A 1 120 ? 11.382 -1.295 -10.695 1.00 94.56 120 PRO A CA 1
ATOM 923 C C . PRO A 1 120 ? 10.226 -0.412 -10.227 1.00 94.56 120 PRO A C 1
ATOM 925 O O . PRO A 1 120 ? 9.894 0.603 -10.845 1.00 94.56 120 PRO A O 1
ATOM 928 N N . ALA A 1 121 ? 9.627 -0.810 -9.117 1.00 94.81 121 ALA A N 1
ATOM 929 C CA . ALA A 1 121 ? 8.587 -0.077 -8.435 1.00 94.81 121 ALA A CA 1
ATOM 930 C C . ALA A 1 121 ? 8.731 -0.257 -6.922 1.00 94.81 121 ALA A C 1
ATOM 932 O O . ALA A 1 121 ? 9.424 -1.150 -6.441 1.00 94.81 121 ALA A O 1
ATOM 933 N N . ILE A 1 122 ? 8.050 0.593 -6.163 1.00 95.56 122 ILE A N 1
ATOM 934 C CA . ILE A 1 122 ? 7.965 0.487 -4.708 1.00 95.56 122 ILE A CA 1
ATOM 935 C C . ILE A 1 122 ? 6.491 0.467 -4.328 1.00 95.56 122 ILE A C 1
ATOM 937 O O . ILE A 1 122 ? 5.693 1.281 -4.799 1.00 95.56 122 ILE A O 1
ATOM 941 N N . ILE A 1 123 ? 6.127 -0.455 -3.447 1.00 97.69 123 ILE A N 1
ATOM 942 C CA . ILE A 1 123 ? 4.830 -0.445 -2.774 1.00 97.69 123 ILE A CA 1
ATOM 943 C C . ILE A 1 123 ? 5.074 0.047 -1.353 1.00 97.69 123 ILE A C 1
ATOM 945 O O . ILE A 1 123 ? 5.931 -0.489 -0.653 1.00 97.69 123 ILE A O 1
ATOM 949 N N . ALA A 1 124 ? 4.323 1.059 -0.923 1.00 97.56 124 ALA A N 1
ATOM 950 C CA . ALA A 1 124 ? 4.466 1.651 0.400 1.00 97.56 124 ALA A CA 1
ATOM 951 C C . ALA A 1 124 ? 3.118 1.787 1.116 1.00 97.56 124 ALA A C 1
ATOM 953 O O . ALA A 1 124 ? 2.098 2.127 0.515 1.00 97.56 124 ALA A O 1
ATOM 954 N N . LEU A 1 125 ? 3.139 1.541 2.422 1.00 98.00 125 LEU A N 1
ATOM 955 C CA . L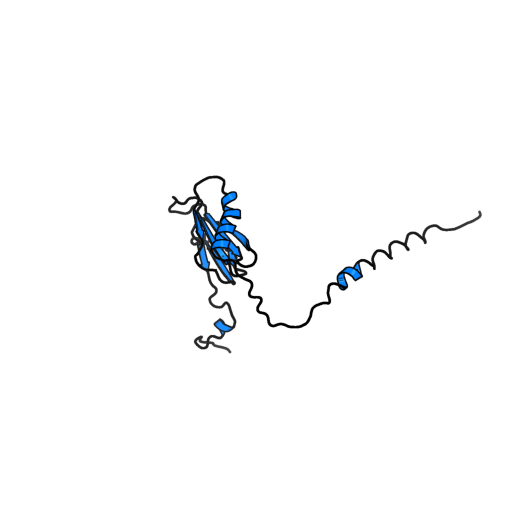EU A 1 125 ? 2.051 1.789 3.353 1.00 98.00 125 LEU A CA 1
ATOM 956 C C . LEU A 1 125 ? 2.459 2.902 4.309 1.00 98.00 125 LEU A C 1
ATOM 958 O O . LEU A 1 125 ? 3.509 2.816 4.940 1.00 98.00 125 LEU A O 1
ATOM 962 N N . LEU A 1 126 ? 1.593 3.899 4.443 1.00 98.00 126 LEU A N 1
ATOM 963 C CA . LEU A 1 126 ? 1.686 4.939 5.456 1.00 98.00 126 LEU A CA 1
ATOM 964 C C . LEU A 1 126 ? 0.613 4.691 6.517 1.00 98.00 126 LEU A C 1
ATOM 966 O O . LEU A 1 126 ? -0.578 4.716 6.206 1.00 98.00 126 LEU A O 1
ATOM 970 N N . ASP A 1 127 ? 1.014 4.455 7.762 1.00 97.44 127 ASP A N 1
ATOM 971 C CA . ASP A 1 127 ? 0.103 4.356 8.902 1.00 97.44 127 ASP A CA 1
ATOM 972 C C . ASP A 1 127 ? -0.651 5.683 9.079 1.00 97.44 127 ASP A C 1
ATOM 974 O O . ASP A 1 127 ? -0.047 6.731 9.309 1.00 97.44 127 ASP A O 1
ATOM 978 N N . ALA A 1 128 ? -1.981 5.653 8.960 1.00 97.31 128 ALA A N 1
ATOM 979 C CA . ALA A 1 128 ? -2.800 6.863 8.986 1.00 97.31 128 ALA A CA 1
ATOM 980 C C . ALA A 1 128 ? -2.904 7.493 10.384 1.00 97.31 128 ALA A C 1
ATOM 982 O O . ALA A 1 128 ? -3.458 8.582 10.518 1.00 97.31 128 ALA A O 1
ATOM 983 N N . VAL A 1 129 ? -2.401 6.824 11.422 1.00 94.81 129 VAL A N 1
ATOM 984 C CA . VAL A 1 129 ? -2.366 7.320 12.797 1.00 94.81 129 VAL A CA 1
ATOM 985 C C . VAL A 1 129 ? -0.972 7.822 13.155 1.00 94.81 129 VAL A C 1
ATOM 987 O O . VAL A 1 129 ? -0.838 8.944 13.637 1.00 94.81 129 VAL A O 1
ATOM 990 N N . SER A 1 130 ? 0.061 6.991 12.982 1.00 94.75 130 SER A N 1
ATOM 991 C CA . SER A 1 130 ? 1.422 7.338 13.419 1.00 94.75 130 SER A CA 1
ATOM 992 C C . SER A 1 130 ? 2.240 8.075 12.366 1.00 94.75 130 SER A C 1
ATOM 994 O O . SER A 1 130 ? 3.203 8.748 12.725 1.00 94.75 130 SER A O 1
ATOM 996 N N . GLY A 1 131 ? 1.874 7.966 11.087 1.00 95.25 131 GLY A N 1
ATOM 997 C CA . GLY A 1 131 ? 2.704 8.434 9.980 1.00 95.25 131 GLY A CA 1
ATOM 998 C C . GLY A 1 131 ? 3.908 7.529 9.691 1.00 95.25 131 GLY A C 1
ATOM 999 O O . GLY A 1 131 ? 4.778 7.913 8.914 1.00 95.25 131 GLY A O 1
ATOM 1000 N N . ASP A 1 132 ? 3.978 6.337 10.294 1.00 96.06 132 ASP A N 1
ATOM 1001 C CA . ASP A 1 132 ? 5.047 5.378 10.010 1.00 96.06 132 ASP A CA 1
ATOM 1002 C C . ASP A 1 132 ? 4.919 4.840 8.581 1.00 96.06 132 ASP A C 1
ATOM 1004 O O . ASP A 1 132 ? 3.830 4.456 8.145 1.00 96.06 132 ASP A O 1
ATOM 1008 N N . ILE A 1 133 ? 6.042 4.762 7.865 1.00 96.12 133 ILE A N 1
ATOM 1009 C CA . ILE A 1 133 ? 6.101 4.248 6.494 1.00 96.12 133 ILE A CA 1
ATOM 1010 C C . ILE A 1 133 ? 6.750 2.865 6.500 1.00 96.12 133 ILE A C 1
ATOM 1012 O O . ILE A 1 133 ? 7.844 2.678 7.033 1.00 96.12 133 ILE A O 1
ATOM 1016 N N . LYS A 1 134 ? 6.090 1.898 5.864 1.00 96.69 134 LYS A N 1
ATOM 1017 C CA . LYS A 1 134 ? 6.653 0.584 5.525 1.00 96.69 134 LYS A CA 1
ATOM 1018 C C . LYS A 1 134 ? 6.636 0.433 4.011 1.00 96.69 134 LYS A C 1
ATOM 1020 O O . LYS A 1 134 ? 5.640 0.780 3.381 1.00 96.69 134 LYS A O 1
ATOM 1025 N N . SER A 1 135 ? 7.695 -0.105 3.425 1.00 96.25 135 SER A N 1
ATOM 1026 C CA . SER A 1 135 ? 7.782 -0.309 1.980 1.00 96.25 135 SER A CA 1
ATOM 1027 C C . SER A 1 135 ? 8.444 -1.633 1.628 1.00 96.25 135 SER A C 1
ATOM 1029 O O . SER A 1 135 ? 9.121 -2.240 2.457 1.00 96.25 135 SER A O 1
ATOM 1031 N N . MET A 1 136 ? 8.222 -2.069 0.393 1.00 95.81 136 MET A N 1
ATOM 1032 C CA . MET A 1 136 ? 8.943 -3.170 -0.237 1.00 95.81 136 MET A CA 1
ATOM 1033 C C . MET A 1 136 ? 9.226 -2.827 -1.697 1.00 95.81 136 MET A C 1
ATOM 1035 O O . MET A 1 136 ? 8.433 -2.124 -2.341 1.00 95.81 136 MET A O 1
AT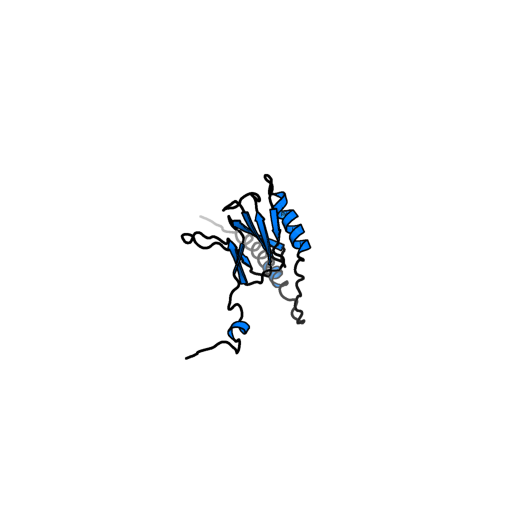OM 1039 N N . ASP A 1 137 ? 10.334 -3.352 -2.207 1.00 95.00 137 ASP A N 1
ATOM 1040 C CA . ASP A 1 137 ? 10.617 -3.343 -3.636 1.00 95.00 137 ASP A CA 1
ATOM 1041 C C . ASP A 1 137 ? 9.609 -4.250 -4.354 1.00 95.00 137 ASP A C 1
ATOM 1043 O O . ASP A 1 137 ? 9.185 -5.289 -3.844 1.00 95.00 137 ASP A O 1
ATOM 1047 N N . ALA A 1 138 ? 9.194 -3.841 -5.545 1.00 95.19 138 ALA A N 1
ATOM 1048 C CA . ALA A 1 138 ? 8.221 -4.554 -6.354 1.00 95.19 138 ALA A CA 1
ATOM 1049 C C . ALA A 1 138 ? 8.554 -4.413 -7.840 1.00 95.19 138 ALA A C 1
ATOM 1051 O O . ALA A 1 138 ? 9.299 -3.526 -8.252 1.00 95.19 138 ALA A O 1
ATOM 1052 N N . GLU A 1 139 ? 7.953 -5.276 -8.654 1.00 95.56 139 GLU A N 1
ATOM 1053 C CA . GLU A 1 139 ? 8.042 -5.178 -10.115 1.00 95.56 139 GLU A CA 1
ATOM 1054 C C . GLU A 1 139 ? 6.678 -4.975 -10.788 1.00 95.56 139 GLU A C 1
ATOM 1056 O O . GLU A 1 139 ? 6.587 -4.717 -11.990 1.00 95.56 139 GLU A O 1
ATOM 1061 N N . TRP A 1 140 ? 5.604 -5.112 -10.007 1.00 95.38 140 TRP A N 1
ATOM 1062 C CA . TRP A 1 140 ? 4.220 -5.105 -10.466 1.00 95.38 140 TRP A CA 1
ATOM 1063 C C . TRP A 1 140 ? 3.321 -4.306 -9.521 1.00 95.38 140 TRP A C 1
ATOM 1065 O O . TRP A 1 140 ? 3.662 -4.058 -8.364 1.00 95.38 140 TRP A O 1
ATOM 1075 N N . TRP A 1 141 ? 2.136 -3.933 -10.012 1.00 95.25 141 TRP A N 1
ATOM 1076 C CA . TRP A 1 141 ? 1.145 -3.174 -9.246 1.00 95.25 141 TRP A CA 1
ATOM 1077 C C . TRP A 1 141 ? 0.705 -3.901 -7.959 1.00 95.25 141 TRP A C 1
ATOM 1079 O O . TRP A 1 141 ? 0.732 -5.138 -7.900 1.00 95.25 141 TRP A O 1
ATOM 1089 N N . PRO A 1 142 ? 0.267 -3.154 -6.926 1.00 97.12 142 PRO A N 1
ATOM 1090 C CA . PRO A 1 142 ? -0.162 -3.742 -5.667 1.00 97.12 142 PRO A CA 1
ATOM 1091 C C . PRO A 1 142 ? -1.496 -4.489 -5.790 1.00 97.12 142 PRO A C 1
ATOM 1093 O O . PRO A 1 142 ? -2.383 -4.118 -6.560 1.00 97.12 142 PRO A O 1
ATOM 1096 N N . VAL A 1 143 ? -1.655 -5.509 -4.953 1.00 96.75 143 VAL A N 1
ATOM 1097 C CA . VAL A 1 143 ? -2.891 -6.247 -4.690 1.00 96.75 143 VAL A CA 1
ATOM 1098 C C . VAL A 1 143 ? -3.166 -6.186 -3.195 1.00 96.75 143 VAL A C 1
ATOM 1100 O O . VAL A 1 143 ? -2.286 -6.482 -2.387 1.00 96.75 143 VAL A O 1
ATOM 1103 N N . ILE A 1 144 ? -4.392 -5.802 -2.845 1.00 96.25 144 ILE A N 1
ATOM 1104 C CA . ILE A 1 144 ? -4.877 -5.756 -1.466 1.00 96.25 144 ILE A CA 1
ATOM 1105 C C . ILE A 1 144 ? -5.620 -7.061 -1.188 1.00 96.25 144 ILE A C 1
ATOM 1107 O O . ILE A 1 144 ? -6.610 -7.375 -1.848 1.00 96.25 144 ILE A O 1
ATOM 1111 N N . GLU A 1 145 ? -5.154 -7.810 -0.200 1.00 92.62 145 GLU A N 1
ATOM 1112 C CA . GLU A 1 145 ? -5.796 -9.018 0.300 1.00 92.62 145 GLU A CA 1
ATOM 1113 C C . GLU A 1 145 ? -6.455 -8.718 1.643 1.00 92.62 145 GLU A C 1
ATOM 1115 O O . GLU A 1 145 ? -5.792 -8.345 2.614 1.00 92.62 145 GLU A O 1
ATOM 1120 N N . VAL A 1 146 ? -7.775 -8.891 1.698 1.00 85.81 146 VAL A N 1
ATOM 1121 C CA . VAL A 1 146 ? -8.574 -8.646 2.902 1.00 85.81 146 VAL A CA 1
ATOM 1122 C C . VAL A 1 146 ? -8.990 -9.990 3.504 1.00 85.81 146 VAL A C 1
ATOM 1124 O O . VAL A 1 146 ? -9.474 -10.857 2.767 1.00 85.81 146 VAL A O 1
ATOM 1127 N N . PRO A 1 147 ? -8.833 -10.208 4.822 1.00 80.69 147 PRO A N 1
ATOM 1128 C CA . PRO A 1 147 ? -9.280 -11.447 5.439 1.00 80.69 147 PRO A CA 1
ATOM 1129 C C . PRO A 1 147 ? -10.806 -11.595 5.358 1.00 80.69 147 PRO A C 1
ATOM 1131 O O . PRO A 1 147 ? -11.564 -10.685 5.692 1.00 80.69 147 PRO A O 1
ATOM 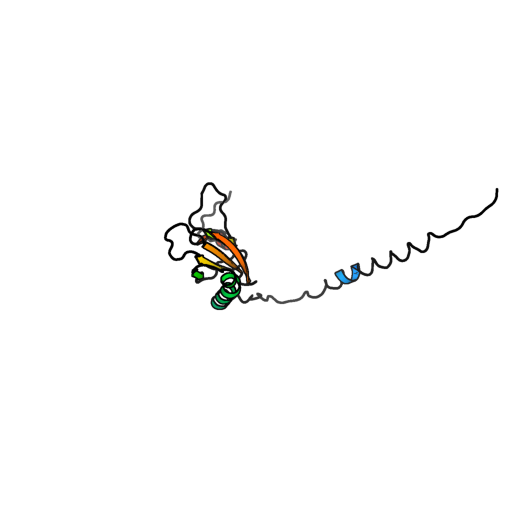1134 N N . VAL A 1 148 ? -11.268 -12.785 4.968 1.00 81.94 148 VAL A N 1
ATOM 1135 C CA . VAL A 1 148 ? -12.707 -13.103 4.891 1.00 81.94 148 VAL A CA 1
ATOM 1136 C C . VAL A 1 148 ? -13.340 -13.155 6.290 1.00 81.94 148 VAL A C 1
ATOM 1138 O O . VAL A 1 148 ? -14.463 -12.696 6.486 1.00 81.94 148 VAL A O 1
ATOM 1141 N N . PHE A 1 149 ? -12.590 -13.648 7.282 1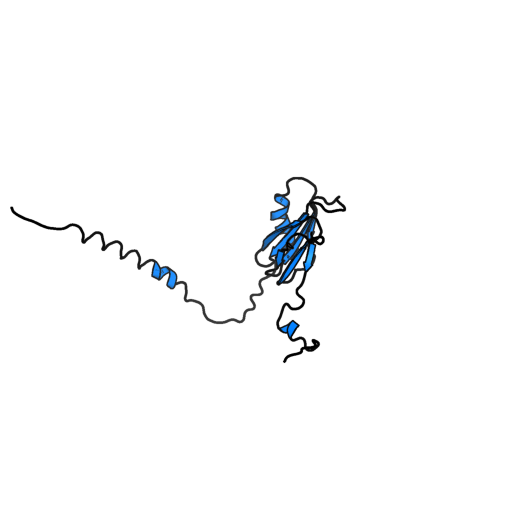.00 83.81 149 PHE A N 1
ATOM 1142 C CA . PHE A 1 149 ? -12.998 -13.729 8.687 1.00 83.81 149 PHE A CA 1
ATOM 1143 C C . PHE A 1 149 ? -12.003 -12.982 9.583 1.00 83.81 149 PHE A C 1
ATOM 1145 O O . PHE A 1 149 ? -11.100 -13.580 10.161 1.00 83.81 149 PHE A O 1
ATOM 1152 N N . ASP A 1 150 ? -12.173 -11.669 9.702 1.00 77.00 150 ASP A N 1
ATOM 1153 C CA . ASP A 1 150 ? -11.311 -10.785 10.505 1.00 77.00 150 ASP A CA 1
ATOM 1154 C C . ASP A 1 150 ? -11.887 -10.438 11.887 1.00 77.00 150 ASP A C 1
ATOM 1156 O O . ASP A 1 150 ? -11.234 -9.776 12.689 1.00 77.00 150 ASP A O 1
ATOM 1160 N N . SER A 1 151 ? -13.107 -10.883 12.198 1.00 79.44 151 SER A N 1
ATOM 1161 C CA . SER A 1 151 ? -13.770 -10.569 13.462 1.00 79.44 151 SER A CA 1
ATOM 1162 C C . SER A 1 151 ? -14.676 -11.698 13.938 1.00 79.44 151 SER A C 1
ATOM 1164 O O . SER A 1 151 ? -15.174 -12.520 13.164 1.00 79.44 151 SER A O 1
ATOM 1166 N N . THR A 1 152 ? -14.918 -11.739 15.248 1.00 82.44 152 THR A N 1
ATOM 1167 C CA . THR A 1 152 ? -15.910 -12.648 15.840 1.00 82.44 152 THR A CA 1
ATOM 1168 C C . THR A 1 152 ? -17.309 -12.371 15.293 1.00 82.44 152 THR A C 1
ATOM 1170 O O . THR A 1 152 ? -18.020 -13.322 15.002 1.00 82.44 152 THR A O 1
ATOM 1173 N N . ALA A 1 153 ? -17.662 -11.104 15.054 1.00 84.75 153 ALA A N 1
ATOM 1174 C CA . ALA A 1 153 ? -18.946 -10.732 14.465 1.00 84.75 153 ALA A CA 1
ATOM 1175 C C . ALA A 1 153 ? -19.146 -11.340 13.065 1.00 84.75 153 ALA A C 1
ATOM 1177 O O . ALA A 1 153 ? -20.167 -11.978 12.836 1.00 84.75 153 ALA A O 1
ATOM 1178 N N . LYS A 1 154 ? -18.154 -11.242 12.160 1.00 84.62 154 LYS A N 1
ATOM 1179 C CA . LYS A 1 154 ? -18.232 -11.888 10.832 1.00 84.62 154 LYS A CA 1
ATOM 1180 C C . LYS A 1 154 ? -18.350 -13.410 10.923 1.00 84.62 154 LYS A C 1
ATOM 1182 O O . LYS A 1 154 ? -19.039 -14.024 10.119 1.00 84.62 154 LYS A O 1
ATOM 1187 N N . ARG A 1 155 ? -17.688 -14.031 11.904 1.00 86.69 155 ARG A N 1
ATOM 1188 C CA . ARG A 1 155 ? -17.788 -15.483 12.138 1.00 86.69 155 ARG A CA 1
ATOM 1189 C C . ARG A 1 155 ? -19.125 -15.911 12.750 1.00 86.69 155 ARG A C 1
ATOM 1191 O O . ARG A 1 155 ? -19.454 -17.086 12.679 1.00 86.69 155 ARG A O 1
ATOM 1198 N N . GLN A 1 156 ? -19.865 -14.981 13.348 1.00 87.38 156 GLN A N 1
ATOM 1199 C CA . GLN A 1 156 ? -21.178 -15.200 13.961 1.00 87.38 156 GLN A CA 1
ATOM 1200 C C . GLN A 1 156 ? -22.336 -14.710 13.075 1.00 87.38 156 GLN A C 1
ATOM 1202 O O . GLN A 1 156 ? -23.458 -14.590 13.562 1.00 87.38 156 GLN A O 1
ATOM 1207 N N . ASP A 1 157 ? -22.083 -14.409 11.796 1.00 86.94 157 ASP A N 1
ATOM 1208 C CA . ASP A 1 157 ? -23.126 -13.996 10.856 1.00 86.94 157 ASP A CA 1
ATOM 1209 C C . ASP A 1 157 ? -24.241 -15.068 10.795 1.00 86.94 157 ASP A C 1
ATOM 1211 O O . ASP A 1 157 ? -23.947 -16.218 10.461 1.00 86.94 157 ASP A O 1
ATOM 1215 N N . PRO A 1 158 ? -25.513 -14.730 11.097 1.00 89.00 158 PRO A N 1
ATOM 1216 C CA . PRO A 1 158 ? -26.613 -15.699 11.116 1.00 89.00 158 PRO A CA 1
ATOM 1217 C C . PRO A 1 158 ? -26.896 -16.382 9.771 1.00 89.00 158 PRO A C 1
ATOM 1219 O O . PRO A 1 158 ? -27.597 -17.391 9.739 1.00 89.00 158 PRO A O 1
ATOM 1222 N N . SER A 1 159 ? -26.401 -15.828 8.660 1.00 91.75 159 SER A N 1
ATOM 1223 C CA . SER A 1 159 ? -26.498 -16.435 7.329 1.00 91.75 159 SER A CA 1
ATOM 1224 C C . SER A 1 159 ? -25.444 -17.521 7.079 1.00 91.75 159 SER A C 1
ATOM 1226 O O . SER A 1 159 ? -25.573 -18.290 6.124 1.00 91.75 159 SER A O 1
ATOM 1228 N N . MET A 1 160 ? -24.417 -17.615 7.930 1.00 89.75 160 MET A N 1
ATOM 1229 C CA . MET A 1 160 ? -23.401 -18.657 7.843 1.00 89.75 160 MET A CA 1
ATOM 1230 C C . MET A 1 160 ? -23.983 -19.998 8.281 1.00 89.75 160 MET A C 1
ATOM 1232 O O . MET A 1 160 ? -24.593 -20.132 9.341 1.00 89.75 160 MET A O 1
ATOM 1236 N N . ILE A 1 161 ? -23.734 -21.032 7.481 1.00 91.06 161 ILE A N 1
ATOM 1237 C CA . ILE A 1 161 ? -23.999 -22.406 7.898 1.00 91.06 161 ILE A CA 1
ATOM 1238 C C . ILE A 1 161 ? -22.899 -22.801 8.885 1.00 91.06 161 ILE A C 1
ATOM 1240 O O . ILE A 1 161 ? -21.752 -23.015 8.494 1.00 91.06 161 ILE A O 1
ATOM 124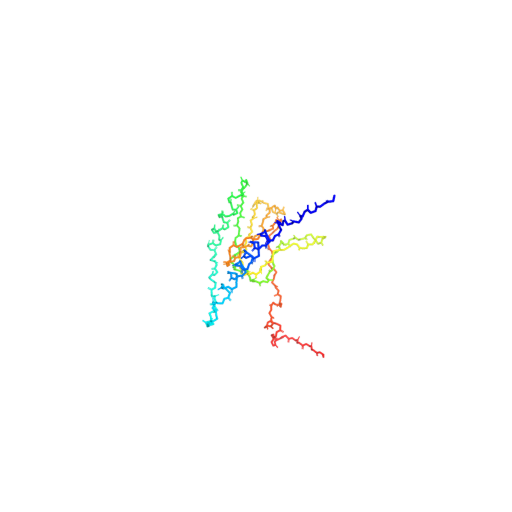4 N N . VAL A 1 162 ? -23.256 -22.897 10.164 1.00 89.00 162 VAL A N 1
ATOM 1245 C CA . VAL A 1 162 ? -22.366 -23.339 11.244 1.00 89.00 162 VAL A CA 1
ATOM 1246 C C . VAL A 1 162 ? -22.708 -24.784 11.609 1.00 89.00 162 VAL A C 1
ATOM 1248 O O . VAL A 1 162 ? -23.872 -25.113 11.836 1.00 89.00 162 VAL A O 1
ATOM 1251 N N . PHE A 1 163 ? -21.699 -25.655 11.657 1.00 89.75 163 PHE A N 1
ATOM 1252 C CA . PHE A 1 163 ? -21.829 -27.039 12.117 1.00 89.75 163 PHE A CA 1
ATOM 1253 C C . PHE A 1 163 ? -20.864 -27.288 13.279 1.00 89.75 163 PHE A C 1
ATOM 1255 O O . PHE A 1 163 ? -19.655 -27.114 13.127 1.00 89.75 163 PHE A O 1
ATOM 1262 N N . GLU A 1 164 ? -21.396 -27.724 14.419 1.00 85.50 164 GLU A N 1
ATOM 1263 C CA . GLU A 1 164 ? -20.648 -28.057 15.637 1.00 85.50 164 GLU A CA 1
ATOM 1264 C C . GLU A 1 164 ? -20.993 -29.495 16.064 1.00 85.50 164 GLU A C 1
ATOM 1266 O O . GLU A 1 164 ? -22.102 -29.969 15.804 1.00 85.50 164 GLU A O 1
ATOM 1271 N N . ARG A 1 165 ? -20.039 -30.209 16.675 1.00 69.69 165 ARG A N 1
ATOM 1272 C CA . ARG A 1 165 ? -20.202 -31.593 17.154 1.00 69.69 165 ARG A CA 1
ATOM 1273 C C . ARG A 1 165 ? -20.099 -31.663 18.669 1.00 69.69 165 ARG A C 1
ATOM 1275 O O . ARG A 1 165 ? -19.176 -31.016 19.206 1.00 69.69 165 ARG A O 1
#